Protein AF-A0AAD6CVR9-F1 (afdb_monomer)

Solvent-accessible surface area (backbone atoms only — not comparable to full-atom values): 4989 Å² total; per-residue (Å²): 135,82,78,80,74,75,78,78,76,84,79,73,67,81,76,76,86,79,73,52,74,68,56,53,52,50,52,52,52,52,48,47,54,54,47,72,70,38,93,85,55,48,74,64,62,53,50,54,48,52,50,50,52,51,53,52,53,48,52,54,52,55,66,70,54,67,76,45,59,61,78,72,69,50,77,89,122

Secondary structure (DSSP, 8-state):
------------PSPP----HHHHHHHHHHHHHHHHT-TT--HHHHHHHHHHHHHHHHHHHHHH----TTTTT----

Radius of gyration: 22.47 Å; Cα contacts (8 Å, |Δi|>4): 23; chains: 1; bounding box: 50×42×60 Å

Mean predicted aligned error: 13.76 Å

Foldseek 3Di:
DDPPPPPPPPVDDDDPPDDDLVVVLVVLVVVLVVLVPDPPRDPVNNVVSVVVSVVSVVVVVVVVCPCDCVNVVDDPD

Sequence (77 aa):
MESSEAQDIEENGPPPEILSNSEVMGHLQDILLWVGSKEKSTSDHIRQIESLISEFGRIHIEEKRQVTLEDMGWNLK

Nearest PDB structures (foldseek):
  3ncf-assembly1_A  TM=6.804E-01  e=8.293E+00  Homo sapiens
  7n6g-assembly1_3I  TM=7.025E-01  e=7.777E+00  Chlamydomonas reinhardtii
  3aai-assembly1_D  TM=4.369E-01  e=7.777E+00  Thermus thermophilus HB8

pLDDT: mean 75.35, std 15.65, range [44.31, 94.25]

Structure (mmCIF, N/CA/C/O backbone):
data_AF-A0AAD6CVR9-F1
#
_entry.id   AF-A0AAD6CVR9-F1
#
loop_
_atom_site.group_PDB
_atom_site.id
_atom_site.type_symbol
_atom_site.label_atom_id
_atom_site.label_alt_id
_atom_site.label_comp_id
_atom_site.label_asym_id
_atom_site.label_entity_id
_atom_site.label_seq_id
_atom_site.pdbx_PDB_ins_code
_atom_site.Cartn_x
_atom_site.Cartn_y
_atom_site.Cartn_z
_atom_site.occupancy
_atom_site.B_iso_or_equiv
_atom_site.auth_seq_id
_atom_site.auth_comp_id
_atom_site.auth_asym_id
_atom_site.auth_atom_id
_atom_site.pdbx_PDB_model_num
ATOM 1 N N . MET A 1 1 ? 12.511 -35.199 44.498 1.00 44.31 1 MET A N 1
ATOM 2 C CA . MET A 1 1 ? 11.369 -34.624 43.763 1.00 44.31 1 MET A CA 1
ATOM 3 C C . MET A 1 1 ? 11.859 -33.287 43.265 1.00 44.31 1 MET A C 1
ATOM 5 O O . MET A 1 1 ? 11.823 -32.318 44.008 1.00 44.31 1 MET A O 1
ATOM 9 N N . GLU A 1 2 ? 12.505 -33.300 42.104 1.00 46.62 2 GLU A N 1
ATOM 10 C CA . GLU A 1 2 ? 13.040 -32.090 41.486 1.00 46.62 2 GLU A CA 1
ATOM 11 C C . GLU A 1 2 ? 11.865 -31.321 40.892 1.00 46.62 2 GLU A C 1
ATOM 13 O O . GLU A 1 2 ? 11.088 -31.868 40.107 1.00 46.62 2 GLU A O 1
ATOM 18 N N . SER A 1 3 ? 11.692 -30.087 41.367 1.00 47.69 3 SER A N 1
ATOM 19 C CA . SER A 1 3 ? 10.767 -29.120 40.795 1.00 47.69 3 SER A CA 1
ATOM 20 C C . SER A 1 3 ? 11.081 -28.989 39.316 1.00 47.69 3 SER A C 1
ATOM 22 O O . SER A 1 3 ? 12.199 -28.639 38.950 1.00 47.69 3 SER A O 1
ATOM 24 N N . SER A 1 4 ? 10.095 -29.284 38.477 1.00 50.97 4 SER A N 1
ATOM 25 C CA . SER A 1 4 ? 10.134 -28.937 37.067 1.00 50.97 4 SER A CA 1
ATOM 26 C C . SER A 1 4 ? 10.252 -27.418 36.972 1.00 50.97 4 SER A C 1
ATOM 28 O O . SER A 1 4 ? 9.266 -26.708 37.166 1.00 50.97 4 SER A O 1
ATOM 30 N N . GLU A 1 5 ? 11.471 -26.926 36.747 1.00 51.81 5 GLU A N 1
ATOM 31 C CA . GLU A 1 5 ? 11.702 -25.580 36.241 1.00 51.81 5 GLU A CA 1
ATOM 32 C C . GLU A 1 5 ? 10.883 -25.468 34.958 1.00 51.81 5 GLU A C 1
ATOM 34 O O . GLU A 1 5 ? 11.185 -26.096 33.941 1.00 51.81 5 GLU A O 1
ATOM 39 N N . ALA A 1 6 ? 9.778 -24.729 35.042 1.00 55.56 6 ALA A N 1
ATOM 40 C CA . ALA A 1 6 ? 9.134 -24.194 33.866 1.00 55.56 6 ALA A CA 1
ATOM 41 C C . ALA A 1 6 ? 10.216 -23.384 33.152 1.00 55.56 6 ALA A C 1
ATOM 43 O O . ALA A 1 6 ? 10.661 -22.358 33.663 1.00 55.56 6 ALA A O 1
ATOM 44 N N . GLN A 1 7 ? 10.712 -23.913 32.036 1.00 50.25 7 GLN A N 1
ATOM 45 C CA . GLN A 1 7 ? 11.561 -23.163 31.129 1.00 50.25 7 GLN A CA 1
ATOM 46 C C . GLN A 1 7 ? 10.719 -21.988 30.645 1.00 50.25 7 GLN A C 1
ATOM 48 O O . GLN A 1 7 ? 9.838 -22.147 29.802 1.00 50.25 7 GLN A O 1
ATOM 53 N N . ASP A 1 8 ? 10.948 -20.837 31.267 1.00 52.09 8 AS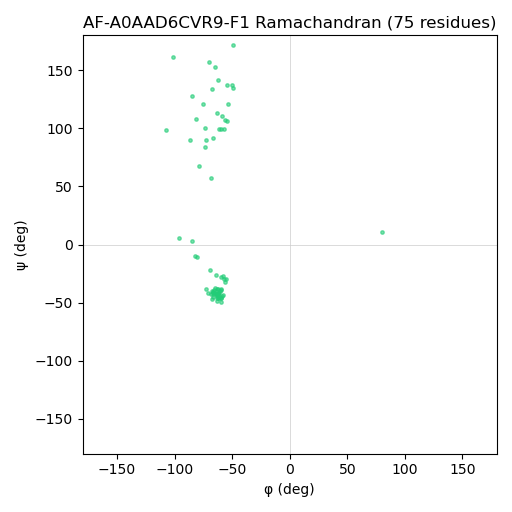P A N 1
ATOM 54 C CA . ASP A 1 8 ? 10.430 -19.549 30.847 1.00 52.09 8 ASP A CA 1
ATOM 55 C C . ASP A 1 8 ? 11.108 -19.249 29.510 1.00 52.09 8 ASP A C 1
ATOM 57 O O . ASP A 1 8 ? 12.255 -18.800 29.441 1.00 52.09 8 ASP A O 1
ATOM 61 N N . ILE A 1 9 ? 10.454 -19.654 28.423 1.00 56.00 9 ILE A N 1
ATOM 62 C CA . ILE A 1 9 ? 10.879 -19.277 27.087 1.00 56.00 9 ILE A CA 1
ATOM 63 C C . ILE A 1 9 ? 10.510 -17.801 26.948 1.00 56.00 9 ILE A C 1
ATOM 65 O O . ILE A 1 9 ? 9.418 -17.442 26.511 1.00 56.00 9 ILE A O 1
ATOM 69 N N . GLU A 1 10 ? 11.444 -16.937 27.328 1.00 53.00 10 GLU A N 1
ATOM 70 C CA . GLU A 1 10 ? 11.473 -15.519 26.980 1.00 53.00 10 GLU A CA 1
ATOM 71 C C . GLU A 1 10 ? 11.744 -15.395 25.453 1.00 53.00 10 GLU A C 1
ATOM 73 O O . GLU A 1 10 ? 12.746 -14.844 25.014 1.00 53.00 10 GLU A O 1
ATOM 78 N N . GLU A 1 11 ? 10.898 -16.007 24.605 1.00 58.44 11 GLU A N 1
ATOM 79 C CA . GLU A 1 11 ? 11.076 -16.067 23.135 1.00 58.44 11 GLU A CA 1
ATOM 80 C C . GLU A 1 11 ? 10.586 -14.815 22.412 1.00 58.44 11 GLU A C 1
ATOM 82 O O . GLU A 1 11 ? 10.817 -14.645 21.217 1.00 58.44 11 GLU A O 1
ATOM 87 N N . ASN A 1 12 ? 9.889 -13.929 23.111 1.00 58.34 12 ASN A N 1
ATOM 88 C CA . ASN A 1 12 ? 9.258 -12.787 22.484 1.00 58.34 12 ASN A CA 1
ATOM 89 C C . ASN A 1 12 ? 10.044 -11.541 22.863 1.00 58.34 12 ASN A C 1
ATOM 91 O O . ASN A 1 12 ? 9.850 -10.971 23.936 1.00 58.34 12 ASN A O 1
ATOM 95 N N . GLY A 1 13 ? 10.927 -11.113 21.954 1.00 61.84 13 GLY A N 1
ATOM 96 C CA . GLY A 1 13 ? 11.433 -9.742 21.942 1.00 61.84 13 GLY A CA 1
ATOM 97 C C . GLY A 1 13 ? 10.281 -8.726 22.023 1.00 61.84 13 GLY A C 1
ATOM 98 O O . GLY A 1 13 ? 9.109 -9.113 21.946 1.00 61.84 13 GLY A O 1
ATOM 99 N N . PRO A 1 14 ? 10.577 -7.424 22.190 1.00 67.56 14 PRO A N 1
ATOM 100 C CA . PRO A 1 14 ? 9.525 -6.421 22.285 1.00 67.56 14 PRO A CA 1
ATOM 101 C C . PRO A 1 14 ? 8.536 -6.615 21.127 1.00 67.56 14 PRO A C 1
ATOM 103 O O . PRO A 1 14 ? 8.986 -6.870 20.002 1.00 67.56 14 PRO A O 1
ATOM 106 N N . PRO A 1 15 ? 7.217 -6.572 21.398 1.00 68.94 15 PRO A N 1
ATOM 107 C CA . PRO A 1 15 ? 6.222 -6.763 20.357 1.00 68.94 15 PRO A CA 1
ATOM 108 C C . PRO A 1 15 ? 6.567 -5.842 19.185 1.00 68.94 15 PRO A C 1
ATOM 110 O O . PRO A 1 15 ? 6.986 -4.702 19.425 1.00 68.94 15 PRO A O 1
ATOM 113 N N . PRO A 1 16 ? 6.464 -6.335 17.938 1.00 72.44 16 PRO A N 1
ATOM 114 C CA . PRO A 1 16 ? 6.831 -5.541 16.781 1.00 72.44 16 PRO A CA 1
ATOM 115 C C . PRO A 1 16 ? 6.064 -4.226 16.832 1.00 72.44 16 PRO A C 1
ATOM 117 O O . PRO A 1 16 ? 4.879 -4.204 17.171 1.00 72.44 16 PRO A O 1
ATOM 120 N N . GLU A 1 17 ? 6.756 -3.133 16.530 1.00 80.44 17 GLU A N 1
ATOM 121 C CA . GLU A 1 17 ? 6.135 -1.820 16.474 1.00 80.44 17 GLU A CA 1
ATOM 122 C C . GLU A 1 17 ? 5.017 -1.861 15.427 1.00 80.44 17 GLU A C 1
ATOM 124 O O . GLU A 1 17 ? 5.256 -2.049 14.232 1.00 80.44 17 GLU A O 1
ATOM 129 N N . ILE A 1 18 ? 3.772 -1.776 15.899 1.00 79.00 18 ILE A N 1
ATOM 130 C CA . ILE A 1 18 ? 2.602 -1.786 15.030 1.00 79.00 18 ILE A CA 1
ATOM 131 C C . ILE A 1 18 ? 2.448 -0.369 14.492 1.00 79.00 18 ILE A C 1
ATOM 133 O O . ILE A 1 18 ? 2.072 0.544 15.226 1.00 79.00 18 ILE A O 1
ATOM 137 N N . LEU A 1 19 ? 2.745 -0.200 13.206 1.00 80.88 19 LEU A N 1
ATOM 138 C CA . LEU A 1 19 ? 2.530 1.057 12.499 1.00 80.88 19 LEU A CA 1
ATOM 139 C C . LEU A 1 19 ? 1.042 1.409 12.481 1.00 80.88 19 LEU A C 1
ATOM 141 O O . LEU A 1 19 ? 0.182 0.548 12.279 1.00 80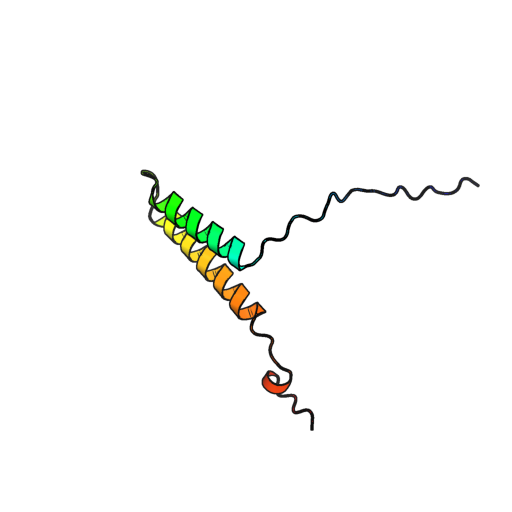.88 19 LEU A O 1
ATOM 145 N N . SER A 1 20 ? 0.730 2.693 12.629 1.00 84.06 20 SER A N 1
ATOM 146 C CA . SER A 1 20 ? -0.626 3.183 12.408 1.00 84.06 20 SER A CA 1
ATOM 147 C C . SER A 1 20 ? -1.030 3.024 10.937 1.00 84.06 20 SER A C 1
ATOM 149 O O . SER A 1 20 ? -0.207 3.116 10.023 1.00 84.06 20 SER A O 1
ATOM 151 N N . ASN A 1 21 ? -2.332 2.883 10.674 1.00 82.44 21 ASN A N 1
ATOM 152 C CA . ASN A 1 21 ? -2.848 2.770 9.302 1.00 82.44 21 ASN A CA 1
ATOM 153 C C . ASN A 1 21 ? -2.459 3.980 8.422 1.00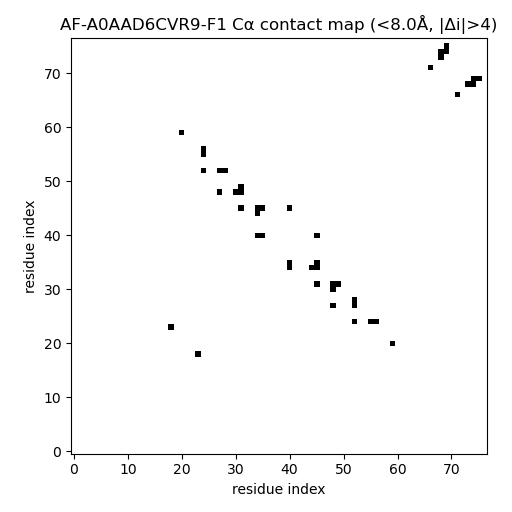 82.44 21 ASN A C 1
ATOM 155 O O . ASN A 1 21 ? -2.291 3.838 7.213 1.00 82.44 21 ASN A O 1
ATOM 159 N N . SER A 1 22 ? -2.285 5.169 9.014 1.00 83.12 22 SER A N 1
ATOM 160 C CA . SER A 1 22 ? -1.765 6.355 8.319 1.00 83.12 22 SER A CA 1
ATOM 161 C C . SER A 1 22 ? -0.302 6.220 7.906 1.00 83.12 22 SER A C 1
ATOM 163 O O . SER A 1 22 ? 0.043 6.631 6.801 1.00 83.12 22 SER A O 1
ATOM 165 N N . GLU A 1 23 ? 0.544 5.641 8.757 1.00 88.19 23 GLU A N 1
ATOM 166 C CA . GLU A 1 23 ? 1.963 5.423 8.452 1.00 88.19 23 GLU A CA 1
ATOM 167 C C . GLU A 1 23 ? 2.123 4.373 7.356 1.00 88.19 23 GLU A C 1
ATOM 169 O O . GLU A 1 23 ? 2.858 4.593 6.395 1.00 88.19 23 GLU A O 1
ATOM 174 N N . VAL A 1 24 ? 1.347 3.287 7.423 1.00 88.44 24 VAL A N 1
ATOM 175 C CA . VAL A 1 24 ? 1.328 2.265 6.367 1.00 88.44 24 VAL A CA 1
ATOM 176 C C . VAL A 1 24 ? 0.896 2.868 5.028 1.00 88.44 24 VAL A C 1
ATOM 178 O O . VAL A 1 24 ? 1.560 2.653 4.014 1.00 88.44 24 VAL A O 1
ATOM 181 N N . MET A 1 25 ? -0.168 3.679 5.007 1.00 87.44 25 MET A N 1
ATOM 182 C CA . MET A 1 25 ? -0.608 4.358 3.783 1.00 87.44 25 MET A CA 1
ATOM 183 C C . MET A 1 25 ? 0.429 5.345 3.243 1.00 87.44 25 MET A C 1
ATOM 185 O O . MET A 1 25 ? 0.609 5.415 2.027 1.00 87.4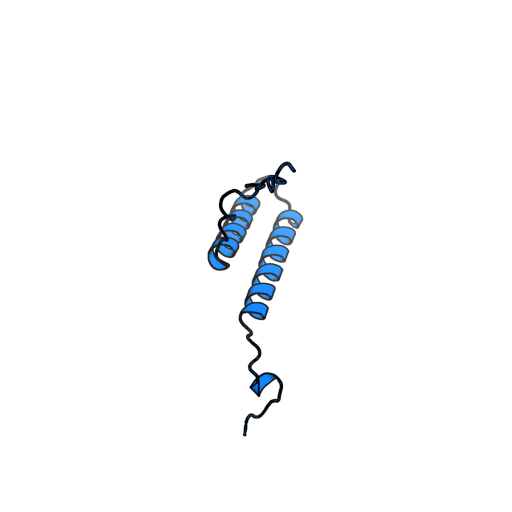4 25 MET A O 1
ATOM 189 N N . GLY A 1 26 ? 1.125 6.073 4.119 1.00 88.69 26 GLY A N 1
ATOM 190 C CA . GLY A 1 26 ? 2.237 6.941 3.730 1.00 88.69 26 GLY A CA 1
ATOM 191 C C . GLY A 1 26 ? 3.351 6.151 3.042 1.00 88.69 26 GLY A C 1
ATOM 192 O O . GLY A 1 26 ? 3.737 6.474 1.922 1.00 88.69 26 GLY A O 1
ATOM 193 N N . HIS A 1 27 ? 3.783 5.040 3.641 1.00 91.44 27 HIS A N 1
ATOM 194 C CA . HIS A 1 27 ? 4.810 4.179 3.053 1.00 91.44 27 HIS A CA 1
ATOM 195 C C . HIS A 1 27 ? 4.393 3.574 1.709 1.00 91.44 27 HIS A C 1
ATOM 197 O O . HIS A 1 27 ? 5.208 3.504 0.790 1.00 91.44 27 HIS A O 1
ATOM 203 N N . LEU A 1 28 ? 3.129 3.172 1.546 1.00 90.81 28 LEU A N 1
ATOM 204 C CA . LEU A 1 28 ? 2.634 2.669 0.262 1.00 90.81 28 LEU A CA 1
ATOM 205 C C . LEU A 1 28 ? 2.654 3.750 -0.832 1.00 90.81 28 LEU A C 1
ATOM 207 O O . 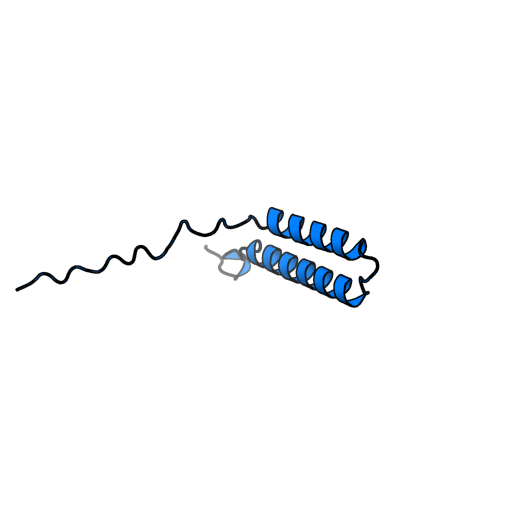LEU A 1 28 ? 2.998 3.457 -1.979 1.00 90.81 28 LEU A O 1
ATOM 211 N N . GLN A 1 29 ? 2.335 5.000 -0.484 1.00 92.25 29 GLN A N 1
ATOM 212 C CA . GLN A 1 29 ? 2.434 6.135 -1.409 1.00 92.25 29 GLN A CA 1
ATOM 213 C C . GLN A 1 29 ? 3.890 6.443 -1.783 1.00 92.25 29 GLN A C 1
ATOM 215 O O . GLN A 1 29 ? 4.185 6.657 -2.961 1.00 92.25 29 GLN A O 1
ATOM 220 N N . ASP A 1 30 ? 4.812 6.390 -0.820 1.00 94.25 30 ASP A N 1
ATOM 221 C CA . ASP A 1 30 ? 6.246 6.572 -1.070 1.00 94.25 30 ASP A CA 1
ATOM 222 C C . ASP A 1 30 ? 6.802 5.485 -1.999 1.00 94.25 30 ASP A C 1
ATOM 224 O O . ASP A 1 30 ? 7.565 5.773 -2.925 1.00 94.25 30 ASP A O 1
ATOM 228 N N . ILE A 1 31 ? 6.382 4.232 -1.800 1.00 92.50 31 ILE A N 1
ATOM 229 C CA . ILE A 1 31 ? 6.754 3.105 -2.662 1.00 92.50 31 ILE A CA 1
ATOM 230 C C . ILE A 1 31 ? 6.228 3.318 -4.085 1.00 92.50 31 ILE A C 1
ATOM 232 O O . ILE A 1 31 ? 6.975 3.103 -5.040 1.00 92.50 31 ILE A O 1
ATOM 236 N N . LEU A 1 32 ? 4.983 3.780 -4.248 1.00 92.81 32 LEU A N 1
ATOM 237 C CA . LEU A 1 32 ? 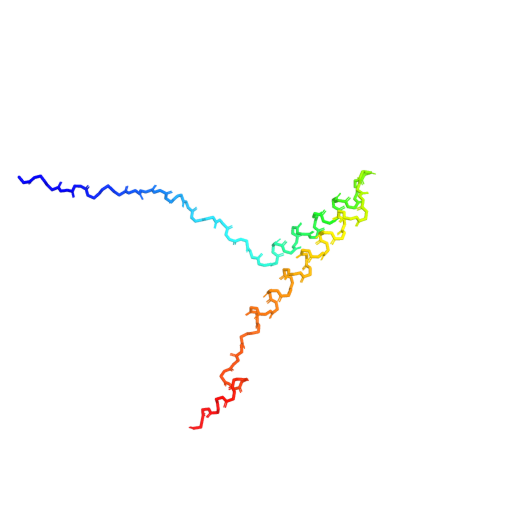4.411 4.083 -5.562 1.00 92.81 32 LEU A CA 1
ATOM 238 C C . LEU A 1 32 ? 5.222 5.161 -6.296 1.00 92.81 32 LEU A C 1
ATOM 240 O O . LEU A 1 32 ? 5.571 4.982 -7.465 1.00 92.81 32 LEU A O 1
ATOM 244 N N . LEU A 1 33 ? 5.576 6.249 -5.604 1.00 93.00 33 LEU A N 1
ATOM 245 C CA . LEU A 1 33 ? 6.420 7.318 -6.147 1.00 93.00 33 LEU A CA 1
ATOM 246 C C . LEU A 1 33 ? 7.810 6.799 -6.529 1.00 93.00 33 LEU A C 1
ATOM 248 O O . LEU A 1 33 ? 8.315 7.077 -7.620 1.00 93.00 33 LEU A O 1
ATOM 252 N N . TRP A 1 34 ? 8.423 6.007 -5.650 1.00 93.38 34 TRP A N 1
ATOM 253 C CA . TRP A 1 34 ? 9.733 5.422 -5.891 1.00 93.38 34 TRP A CA 1
ATOM 254 C C . TRP A 1 34 ? 9.716 4.485 -7.098 1.00 93.38 34 TRP A C 1
ATOM 256 O O . TRP A 1 34 ? 10.585 4.613 -7.961 1.00 93.38 34 TRP A O 1
ATOM 266 N N . VAL A 1 35 ? 8.720 3.602 -7.214 1.00 91.12 35 VAL A N 1
ATOM 267 C CA . VAL A 1 35 ? 8.558 2.710 -8.370 1.00 91.12 35 VAL A CA 1
ATOM 268 C C . VAL A 1 35 ? 8.301 3.509 -9.644 1.00 91.12 35 VAL A C 1
ATOM 270 O O . VAL A 1 35 ? 8.936 3.227 -10.656 1.00 91.12 35 VAL A O 1
ATOM 273 N N . GLY A 1 36 ? 7.463 4.546 -9.604 1.00 88.81 36 GLY A N 1
ATOM 274 C CA . GLY A 1 36 ? 7.238 5.441 -10.745 1.00 88.81 36 GLY A CA 1
ATOM 275 C C . GLY A 1 36 ? 8.508 6.154 -11.229 1.00 88.81 36 GLY A C 1
ATOM 276 O O . GLY A 1 36 ? 8.639 6.440 -12.416 1.00 88.81 36 GLY A O 1
ATOM 277 N N . SER A 1 37 ? 9.477 6.385 -10.337 1.00 90.62 37 SER A N 1
ATOM 278 C CA . SER A 1 37 ? 10.769 7.004 -10.673 1.00 90.62 37 SER A CA 1
ATOM 279 C C . SER A 1 37 ? 11.795 6.048 -11.301 1.00 90.62 37 SER A C 1
ATOM 281 O O . SER A 1 37 ? 12.851 6.494 -11.757 1.00 90.62 37 SER A O 1
ATOM 283 N N . LYS A 1 38 ? 11.548 4.729 -11.305 1.00 92.81 38 LYS A N 1
ATOM 284 C CA . LYS A 1 38 ? 12.507 3.748 -11.834 1.00 92.81 38 LYS A CA 1
ATOM 285 C C . LYS A 1 38 ? 12.363 3.572 -13.337 1.00 92.81 38 LYS A C 1
ATOM 287 O O . LYS A 1 38 ? 11.315 3.187 -13.832 1.00 92.81 38 LYS A O 1
ATOM 292 N N . GLU A 1 39 ? 13.485 3.696 -14.040 1.00 83.06 39 GLU A N 1
ATOM 293 C CA . GLU A 1 39 ? 13.588 3.508 -15.494 1.00 83.06 39 GLU A CA 1
ATOM 294 C C . GLU A 1 39 ? 13.135 2.112 -15.974 1.00 83.06 39 GLU A C 1
ATOM 296 O O . GLU A 1 39 ? 12.660 1.961 -17.093 1.00 83.06 39 GLU A O 1
ATOM 301 N N . LYS A 1 40 ? 13.237 1.085 -15.117 1.00 90.25 40 LYS A N 1
ATOM 302 C CA . LYS A 1 40 ? 12.785 -0.294 -15.401 1.00 90.25 40 LYS A CA 1
ATOM 303 C C . LYS A 1 40 ? 11.386 -0.613 -14.869 1.00 90.25 40 LYS A C 1
ATOM 305 O O . LYS A 1 40 ? 10.976 -1.773 -14.879 1.00 90.25 40 LYS A O 1
ATOM 310 N N . SER A 1 41 ? 10.686 0.376 -14.328 1.00 87.62 41 SER A N 1
ATOM 311 C CA . SER A 1 41 ? 9.332 0.168 -13.841 1.00 87.62 41 SER A CA 1
ATOM 312 C C . SER A 1 41 ? 8.392 -0.113 -15.004 1.00 87.62 41 SER A C 1
ATOM 314 O O . SER A 1 41 ? 8.433 0.565 -16.029 1.00 87.62 41 SER A O 1
ATOM 316 N N . THR A 1 42 ? 7.553 -1.130 -14.851 1.00 92.31 42 THR A N 1
ATOM 317 C CA . THR A 1 42 ? 6.515 -1.461 -15.821 1.00 92.31 42 THR A CA 1
ATOM 318 C C . THR A 1 42 ? 5.177 -0.951 -15.302 1.00 92.31 42 THR A C 1
ATOM 320 O O . THR A 1 42 ? 4.997 -0.730 -14.101 1.00 92.31 42 THR A O 1
ATOM 323 N N . SER A 1 43 ? 4.198 -0.815 -16.199 1.00 90.44 43 SER A N 1
ATOM 324 C CA . SER A 1 43 ? 2.817 -0.518 -15.802 1.00 90.44 43 SER A CA 1
ATOM 325 C C . SER A 1 43 ? 2.265 -1.533 -14.802 1.00 90.44 43 SER A C 1
ATOM 327 O O . SER A 1 43 ? 1.423 -1.189 -13.979 1.00 90.44 43 SER A O 1
ATOM 329 N N . ASP A 1 44 ? 2.740 -2.776 -14.864 1.00 92.38 44 ASP A N 1
ATOM 330 C CA . ASP A 1 44 ? 2.274 -3.852 -13.996 1.00 92.38 44 ASP A CA 1
ATOM 331 C C . ASP A 1 44 ? 2.783 -3.689 -12.561 1.00 92.38 44 ASP A C 1
ATOM 333 O O . ASP A 1 44 ? 2.007 -3.890 -11.631 1.00 92.38 44 ASP A O 1
ATOM 337 N N . HIS A 1 45 ? 4.026 -3.234 -12.359 1.00 87.56 45 HIS A N 1
ATOM 338 C CA . HIS A 1 45 ? 4.531 -2.913 -11.017 1.00 87.56 45 HIS A CA 1
ATOM 339 C C . HIS A 1 45 ? 3.726 -1.780 -10.367 1.00 87.56 45 HIS A C 1
ATOM 341 O O . HIS A 1 45 ? 3.372 -1.861 -9.193 1.00 87.56 45 HIS A O 1
ATOM 347 N N . ILE A 1 46 ? 3.402 -0.741 -11.143 1.00 90.50 46 ILE A N 1
ATOM 348 C CA . ILE A 1 46 ? 2.590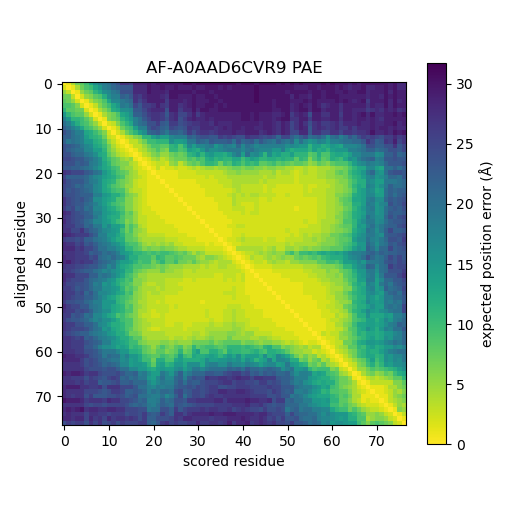 0.391 -10.675 1.00 90.50 46 ILE A CA 1
ATOM 349 C C . ILE A 1 46 ? 1.187 -0.098 -10.289 1.00 90.50 46 ILE A C 1
ATOM 351 O O . ILE A 1 46 ? 0.744 0.145 -9.169 1.00 90.50 46 ILE A O 1
ATOM 355 N N . ARG A 1 47 ? 0.534 -0.881 -11.159 1.00 92.50 47 ARG A N 1
ATOM 356 C CA . ARG A 1 47 ? -0.801 -1.448 -10.898 1.00 92.50 47 ARG A CA 1
ATOM 357 C C . ARG A 1 47 ? -0.848 -2.345 -9.666 1.00 92.50 47 ARG A C 1
ATOM 359 O O . ARG A 1 47 ? -1.832 -2.315 -8.935 1.00 92.50 47 ARG A O 1
ATOM 366 N N . GLN A 1 48 ? 0.187 -3.151 -9.431 1.00 91.75 48 GLN A N 1
ATOM 367 C CA . GLN A 1 48 ? 0.262 -4.006 -8.243 1.00 91.75 48 GLN A CA 1
ATOM 368 C C . GLN A 1 48 ? 0.271 -3.175 -6.955 1.00 91.75 48 GLN A C 1
ATOM 370 O O . GLN A 1 48 ? -0.436 -3.508 -6.006 1.00 91.75 48 GLN A O 1
ATOM 375 N N . ILE A 1 49 ? 1.016 -2.067 -6.935 1.00 90.25 49 ILE A N 1
ATOM 376 C CA . ILE A 1 49 ? 1.075 -1.170 -5.774 1.00 90.25 49 ILE A CA 1
ATOM 377 C C . ILE A 1 49 ? -0.242 -0.408 -5.602 1.00 90.25 49 ILE A C 1
ATOM 379 O O . ILE A 1 49 ? -0.746 -0.306 -4.488 1.00 90.25 49 ILE A O 1
ATOM 383 N N . GLU A 1 50 ? -0.844 0.077 -6.688 1.00 91.88 50 GLU A N 1
ATOM 384 C CA . GLU A 1 50 ? -2.163 0.723 -6.643 1.00 91.88 50 GLU A CA 1
ATOM 385 C C . GLU A 1 50 ? -3.254 -0.224 -6.117 1.00 91.88 50 GLU A C 1
ATOM 387 O O . GLU A 1 50 ? -4.087 0.186 -5.306 1.00 91.88 50 GLU A O 1
ATOM 392 N N . SER A 1 51 ? -3.226 -1.501 -6.520 1.00 92.00 51 SER A N 1
ATOM 393 C CA . SER A 1 51 ? -4.138 -2.529 -5.999 1.00 92.00 51 SER A CA 1
ATOM 394 C C . SER A 1 51 ? -3.959 -2.715 -4.494 1.00 92.00 51 SER A C 1
ATOM 396 O O . SER A 1 51 ? -4.941 -2.725 -3.756 1.00 92.00 51 SER A O 1
ATOM 398 N N . LEU A 1 52 ? -2.709 -2.779 -4.024 1.00 89.50 52 LEU A N 1
ATOM 399 C CA . LEU A 1 52 ? -2.392 -2.920 -2.603 1.00 89.50 52 LEU A CA 1
ATOM 400 C C . LEU A 1 52 ? -2.877 -1.713 -1.781 1.00 89.50 52 LEU A C 1
ATOM 402 O O . LEU A 1 52 ? -3.469 -1.885 -0.718 1.00 89.50 52 LEU A O 1
ATOM 406 N N . ILE A 1 53 ? -2.687 -0.494 -2.297 1.00 90.38 53 ILE A N 1
ATOM 407 C CA . ILE A 1 53 ? -3.211 0.746 -1.700 1.00 90.38 53 ILE A CA 1
ATOM 408 C C . ILE A 1 53 ? -4.740 0.689 -1.593 1.00 90.38 53 ILE A C 1
ATOM 410 O O . ILE A 1 53 ? -5.310 1.056 -0.564 1.00 90.38 53 ILE A O 1
ATOM 414 N N . SER A 1 54 ? -5.414 0.227 -2.649 1.00 88.81 54 SER A N 1
ATOM 415 C CA . SER A 1 54 ? -6.873 0.133 -2.680 1.00 88.81 54 SER A CA 1
ATOM 416 C C . SER A 1 54 ? -7.409 -0.896 -1.682 1.00 88.81 54 SER A C 1
ATOM 418 O O . SER A 1 54 ? -8.351 -0.593 -0.948 1.00 88.81 54 SER A O 1
ATOM 420 N N . GLU A 1 55 ? -6.802 -2.082 -1.619 1.00 88.31 55 GLU A N 1
ATOM 421 C CA . GLU A 1 55 ? -7.178 -3.140 -0.677 1.00 88.31 55 GLU A CA 1
ATOM 422 C C . GLU A 1 55 ? -6.966 -2.702 0.773 1.00 88.31 55 GLU A C 1
ATOM 424 O O . GLU A 1 55 ? -7.877 -2.829 1.593 1.00 88.31 55 GLU A O 1
ATOM 429 N N . PHE A 1 56 ? -5.813 -2.101 1.081 1.00 84.62 56 PHE A N 1
ATOM 430 C CA . PHE A 1 56 ? -5.530 -1.595 2.423 1.00 84.62 56 PHE A CA 1
ATOM 431 C C . PHE A 1 56 ? -6.498 -0.474 2.825 1.00 84.62 56 PHE A C 1
ATOM 433 O O . PHE A 1 56 ? -7.062 -0.487 3.921 1.00 84.62 56 PHE A O 1
ATOM 440 N N . GLY A 1 57 ? -6.767 0.468 1.914 1.00 81.00 57 GLY A N 1
ATOM 441 C CA . GLY A 1 57 ? -7.753 1.524 2.132 1.00 81.00 57 GLY A CA 1
ATOM 442 C C . GLY A 1 57 ? -9.158 0.975 2.397 1.00 81.00 57 GLY A C 1
ATOM 443 O O . GLY A 1 57 ? -9.870 1.494 3.258 1.00 81.00 57 GLY A O 1
ATOM 444 N N . ARG A 1 58 ? -9.549 -0.102 1.709 1.00 79.38 58 ARG A N 1
ATOM 445 C CA . ARG A 1 58 ? -10.836 -0.771 1.924 1.00 79.38 58 ARG A CA 1
ATOM 446 C 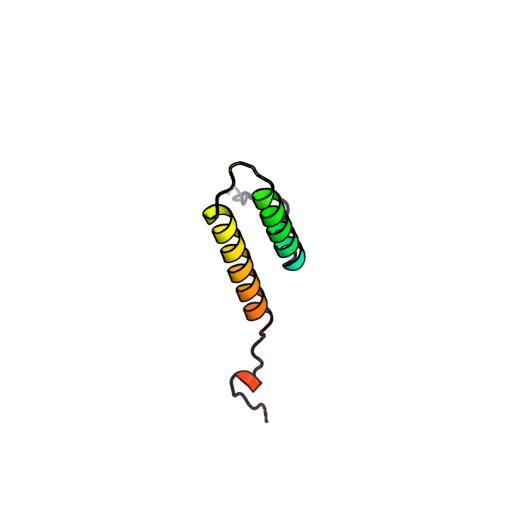C . ARG A 1 58 ? -10.914 -1.446 3.294 1.00 79.38 58 ARG A C 1
ATOM 448 O O . ARG A 1 58 ? -11.907 -1.236 3.984 1.00 79.38 58 ARG A O 1
ATOM 455 N N . ILE A 1 59 ? -9.884 -2.191 3.698 1.00 76.75 59 ILE A N 1
ATOM 456 C CA . ILE A 1 59 ? -9.820 -2.835 5.023 1.00 76.75 59 ILE A CA 1
ATOM 457 C C . ILE A 1 59 ? -9.931 -1.779 6.129 1.00 76.75 59 ILE A C 1
ATOM 459 O O . ILE A 1 59 ? -10.716 -1.945 7.057 1.00 76.75 59 ILE A O 1
ATOM 463 N N . HIS A 1 60 ? -9.239 -0.644 5.989 1.00 68.38 60 HIS A N 1
ATOM 464 C CA . HIS A 1 60 ? -9.318 0.463 6.950 1.00 68.38 60 HIS A CA 1
ATOM 465 C C . HIS A 1 60 ? -10.717 1.082 7.046 1.00 68.38 60 HIS A C 1
ATOM 467 O O . HIS A 1 60 ? -11.176 1.441 8.130 1.00 68.38 60 HIS A O 1
ATOM 473 N N . ILE A 1 61 ? -11.416 1.233 5.916 1.00 65.88 61 ILE A N 1
ATOM 474 C CA . ILE A 1 61 ? -12.802 1.722 5.907 1.00 65.88 61 ILE A CA 1
ATOM 475 C C . ILE A 1 61 ? -13.733 0.703 6.571 1.00 65.88 61 ILE A C 1
ATOM 477 O O . ILE A 1 61 ? -14.602 1.103 7.341 1.00 65.88 61 ILE A O 1
ATOM 481 N N . GLU A 1 62 ? -13.558 -0.590 6.291 1.00 60.53 62 GLU A N 1
ATOM 482 C CA . GLU A 1 62 ? -14.350 -1.665 6.898 1.00 60.53 62 GLU A CA 1
ATOM 483 C C . GLU A 1 62 ? -14.098 -1.772 8.415 1.00 60.53 62 GLU A C 1
ATOM 485 O O . GLU A 1 62 ? -15.059 -1.902 9.167 1.00 60.53 62 GLU A O 1
ATOM 490 N N . GLU A 1 63 ? -12.860 -1.598 8.888 1.00 60.00 63 GLU A N 1
ATOM 491 C CA . GLU A 1 63 ? -12.511 -1.555 10.319 1.00 60.00 63 GLU A CA 1
ATOM 492 C C . GLU A 1 63 ? -13.105 -0.323 11.026 1.00 60.00 63 GLU A C 1
ATOM 494 O O . GLU A 1 63 ? -13.643 -0.414 12.131 1.00 60.00 63 GLU A O 1
ATOM 499 N N . LYS A 1 64 ? -13.075 0.842 10.366 1.00 59.19 64 LYS A N 1
ATOM 500 C CA . LYS A 1 64 ? -13.713 2.072 10.868 1.00 59.19 64 LYS A CA 1
ATOM 501 C C . LYS A 1 64 ? -15.230 2.015 10.853 1.00 59.19 64 LYS A C 1
ATOM 503 O O . LYS A 1 64 ? -15.875 2.773 11.580 1.00 59.19 64 LYS A O 1
ATOM 508 N N . ARG A 1 65 ? -15.814 1.147 10.030 1.00 58.28 65 ARG A N 1
ATOM 509 C CA . ARG A 1 65 ? -17.248 0.892 10.014 1.00 58.28 65 ARG A CA 1
ATOM 510 C C . ARG A 1 65 ? -17.580 -0.034 11.184 1.00 58.28 65 ARG A C 1
ATOM 512 O O . ARG A 1 65 ? -17.979 -1.176 10.993 1.00 58.28 65 ARG A O 1
ATOM 519 N N . GLN A 1 66 ? -17.426 0.477 12.408 1.00 54.72 66 GLN A N 1
ATOM 520 C CA . GLN A 1 66 ? -18.062 -0.108 13.583 1.00 54.72 66 GLN A CA 1
ATOM 521 C C . GLN A 1 66 ? -19.565 -0.123 13.312 1.00 54.72 66 GLN A C 1
ATOM 523 O O . GLN A 1 66 ? -20.232 0.90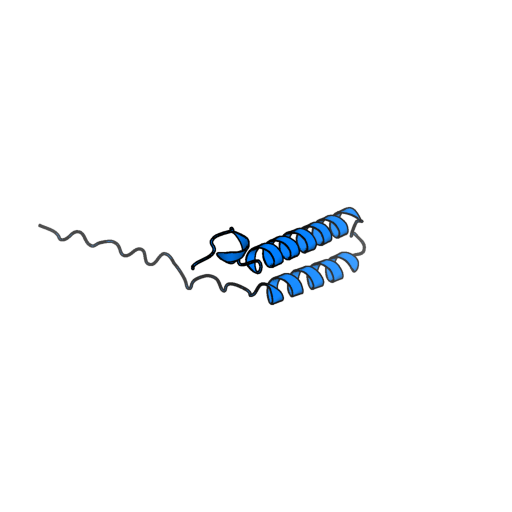5 13.395 1.00 54.72 66 GLN A O 1
ATOM 528 N N . VAL A 1 67 ? -20.077 -1.278 12.898 1.00 57.41 67 VAL A N 1
ATOM 529 C CA . VAL A 1 67 ? -21.506 -1.492 12.707 1.00 57.41 67 VAL A CA 1
ATOM 530 C C . VAL A 1 67 ? -22.141 -1.327 14.083 1.00 57.41 67 VAL A C 1
ATOM 532 O O . VAL A 1 67 ? -21.853 -2.098 15.000 1.00 57.41 67 VAL A O 1
ATOM 535 N N . THR A 1 68 ? -22.942 -0.281 14.256 1.00 63.09 68 THR A N 1
ATOM 536 C CA . THR A 1 68 ? -23.613 -0.031 15.531 1.00 63.09 68 THR A CA 1
ATOM 537 C C . THR A 1 68 ? -24.693 -1.093 15.755 1.00 63.09 68 THR A C 1
ATOM 539 O O . THR A 1 68 ? -25.182 -1.715 14.811 1.00 63.09 68 THR A O 1
ATOM 542 N N . LEU A 1 69 ? -25.092 -1.329 17.008 1.00 60.22 69 LEU A N 1
ATOM 543 C CA . LEU A 1 69 ? -26.214 -2.236 17.301 1.00 60.22 69 LEU A CA 1
ATOM 544 C C . LEU A 1 69 ? -27.493 -1.802 16.557 1.00 60.22 69 LEU A C 1
ATOM 546 O O . LEU A 1 69 ? -28.257 -2.648 16.093 1.00 60.22 69 LEU A O 1
ATOM 550 N N . GLU A 1 70 ? -27.665 -0.495 16.349 1.00 62.31 70 GLU A N 1
ATOM 551 C CA . GLU A 1 70 ? -28.742 0.078 15.539 1.00 62.31 70 GLU A CA 1
ATOM 552 C C . GLU A 1 70 ? -28.617 -0.296 14.051 1.00 62.31 70 GLU A C 1
ATOM 554 O O . GLU A 1 70 ? -29.610 -0.708 13.449 1.00 62.31 70 GLU A O 1
ATOM 559 N N . ASP A 1 71 ? -27.409 -0.270 13.475 1.00 64.38 71 ASP A N 1
ATOM 560 C CA . ASP A 1 71 ? -27.146 -0.722 12.096 1.00 64.38 71 ASP A CA 1
ATOM 561 C C . ASP A 1 71 ? -27.407 -2.227 11.901 1.00 64.38 71 ASP A C 1
ATOM 563 O O . ASP A 1 71 ? -27.726 -2.670 10.797 1.00 64.38 71 ASP A O 1
ATOM 567 N N . MET A 1 72 ? -27.306 -3.026 12.971 1.00 68.00 72 MET A N 1
ATOM 568 C CA . MET A 1 72 ? -27.664 -4.452 12.974 1.00 68.00 72 MET A CA 1
ATOM 569 C C . MET A 1 72 ? -29.161 -4.703 13.225 1.00 68.00 72 MET A C 1
ATOM 571 O O . MET A 1 72 ? -29.580 -5.857 13.330 1.00 68.00 72 MET A O 1
ATOM 575 N N . GLY A 1 73 ? -29.977 -3.651 13.344 1.00 66.00 73 GLY A N 1
ATOM 576 C CA . GLY A 1 73 ? -31.418 -3.750 13.585 1.00 66.00 73 GLY A CA 1
ATOM 577 C C . GLY A 1 73 ? -31.811 -4.009 15.043 1.00 66.00 73 GLY A C 1
ATOM 578 O O . GLY A 1 73 ? -32.981 -4.285 15.318 1.00 66.00 73 GLY A O 1
ATOM 579 N N . TRP A 1 74 ? -30.875 -3.905 15.989 1.00 56.16 74 TRP A N 1
ATOM 580 C CA . TRP A 1 74 ? -31.160 -4.035 17.416 1.00 56.16 74 TRP A CA 1
ATOM 581 C C . TRP A 1 74 ? -31.589 -2.676 17.971 1.00 56.16 74 TRP A C 1
ATOM 583 O O . TRP A 1 74 ? -30.775 -1.879 18.428 1.00 56.16 74 TRP A O 1
ATOM 593 N N . ASN A 1 75 ? -32.897 -2.408 17.942 1.00 66.62 75 ASN A N 1
ATOM 594 C CA . ASN A 1 75 ? -33.478 -1.291 18.685 1.00 66.62 75 ASN A CA 1
ATOM 595 C C . ASN A 1 75 ? -33.507 -1.645 20.179 1.00 66.62 75 ASN A C 1
ATOM 597 O O . ASN A 1 75 ? -34.396 -2.374 20.623 1.00 66.62 75 ASN A O 1
ATOM 601 N N . LEU A 1 76 ? -32.548 -1.126 20.950 1.00 57.59 76 LEU A N 1
ATOM 602 C CA . LEU A 1 76 ? -32.574 -1.163 22.415 1.00 57.59 76 LEU A CA 1
ATOM 603 C C . LEU A 1 76 ? -33.620 -0.150 22.913 1.00 57.59 76 LEU A C 1
ATOM 605 O O . LEU A 1 76 ? -33.301 1.005 23.187 1.00 57.59 76 LEU A O 1
ATOM 609 N N . LYS A 1 77 ? -34.886 -0.572 22.952 1.00 59.47 77 LYS A N 1
ATOM 610 C CA . LYS A 1 77 ? -35.968 0.129 23.658 1.00 59.47 77 LYS A CA 1
ATOM 611 C C . LYS A 1 77 ? -36.152 -0.428 25.060 1.00 59.47 77 LYS A C 1
ATOM 613 O O . LYS A 1 77 ? -36.039 -1.664 25.207 1.00 59.47 77 LYS A O 1
#

Organism: NCBI:txid3151616